Protein AF-A0A8T5K5W1-F1 (afdb_monomer_lite)

Secondary structure (DSSP, 8-state):
-HHHHHHHHHHHHHHHHHHHHHHHHHHHHHHHHHHHHHTS---TT-EEE-SS-EEE--------TTHHHHHHHHHHHH-HHHHHHHHHHHHHHH--EEEEEEEE--TT----HHHHHHHHHHTT--HHHHHHHHHHHHHHHHHHHTTS--SEEEEEEEEE----

Radius of gyration: 23.63 Å; chains: 1; bounding box: 40×62×56 Å

Structure (mmCIF, N/CA/C/O backbone):
data_AF-A0A8T5K5W1-F1
#
_entry.id   AF-A0A8T5K5W1-F1
#
loop_
_atom_site.group_PDB
_atom_site.id
_atom_site.type_symbol
_atom_site.label_atom_id
_atom_site.label_alt_id
_atom_site.label_comp_id
_atom_site.label_asym_id
_atom_site.label_entity_id
_atom_site.label_seq_id
_atom_site.pdbx_PDB_ins_code
_atom_site.Cartn_x
_atom_site.Cartn_y
_atom_site.Cartn_z
_atom_site.occupancy
_atom_site.B_iso_or_equiv
_atom_site.auth_seq_id
_atom_site.auth_comp_id
_atom_site.auth_asym_id
_atom_site.auth_atom_id
_atom_site.pdbx_PDB_model_num
ATOM 1 N N . MET A 1 1 ? -0.769 -18.586 25.986 1.00 55.41 1 MET A N 1
ATOM 2 C CA . MET A 1 1 ? -0.282 -18.929 24.626 1.00 55.41 1 MET A CA 1
ATOM 3 C C . MET A 1 1 ? -1.337 -18.626 23.570 1.00 55.41 1 MET A C 1
ATOM 5 O O . MET A 1 1 ? -1.000 -18.033 22.560 1.00 55.41 1 MET A O 1
ATOM 9 N N . THR A 1 2 ? -2.598 -18.988 23.815 1.00 69.56 2 THR A N 1
ATOM 10 C CA . THR A 1 2 ? -3.744 -18.729 22.928 1.00 69.56 2 THR A CA 1
ATOM 11 C C . THR A 1 2 ? -4.071 -17.242 22.758 1.00 69.56 2 THR A C 1
ATOM 13 O O . THR A 1 2 ? -4.206 -16.799 21.626 1.00 69.56 2 THR A O 1
ATOM 16 N N . GLU A 1 3 ? -4.093 -16.455 23.840 1.00 76.50 3 GLU A N 1
ATOM 17 C CA . GLU A 1 3 ? -4.424 -15.014 23.778 1.00 76.50 3 GLU A CA 1
ATOM 18 C C . GLU A 1 3 ? -3.402 -14.181 22.978 1.00 76.50 3 GLU A C 1
ATOM 20 O O . GLU A 1 3 ? -3.773 -13.305 22.202 1.00 76.50 3 GLU A O 1
ATOM 25 N N . ASP A 1 4 ? -2.105 -14.480 23.112 1.00 87.25 4 ASP A N 1
ATOM 26 C CA . ASP A 1 4 ? -1.044 -13.791 22.358 1.00 87.25 4 ASP A CA 1
ATOM 27 C C . ASP A 1 4 ? -1.091 -14.128 20.857 1.00 87.25 4 ASP A C 1
ATOM 29 O O . ASP A 1 4 ? -0.836 -13.278 20.005 1.00 87.25 4 ASP A O 1
ATOM 33 N N . LEU A 1 5 ? -1.456 -15.370 20.517 1.00 90.12 5 LEU A N 1
ATOM 34 C CA . LEU A 1 5 ? -1.626 -15.790 19.128 1.00 90.12 5 LEU A CA 1
ATOM 35 C C . LEU A 1 5 ? -2.863 -15.142 18.495 1.00 90.12 5 LEU A C 1
ATOM 37 O O . LEU A 1 5 ? -2.781 -14.643 17.375 1.00 90.12 5 LEU A O 1
ATOM 41 N N . GLU A 1 6 ? -3.986 -15.117 19.213 1.00 88.88 6 GLU A N 1
ATOM 42 C CA . GLU A 1 6 ? -5.212 -14.455 18.764 1.00 88.88 6 GLU A CA 1
ATOM 43 C C . GLU A 1 6 ? -4.970 -12.969 18.489 1.00 88.88 6 GLU A C 1
ATOM 45 O O . GLU A 1 6 ? -5.326 -12.476 17.419 1.00 88.88 6 GLU A O 1
ATOM 50 N N . ARG A 1 7 ? -4.260 -12.278 19.388 1.00 90.19 7 ARG A N 1
ATOM 51 C CA . ARG A 1 7 ? -3.876 -10.877 19.191 1.00 90.19 7 ARG A CA 1
ATOM 52 C C . ARG A 1 7 ? -3.061 -10.666 17.913 1.00 90.19 7 ARG A C 1
ATOM 54 O O . ARG A 1 7 ? -3.361 -9.756 17.145 1.00 90.19 7 ARG A O 1
ATOM 61 N N . LYS A 1 8 ? -2.077 -11.526 17.634 1.00 91.75 8 LYS A N 1
ATOM 62 C CA . LYS A 1 8 ? -1.279 -11.450 16.395 1.00 91.75 8 LYS A CA 1
ATOM 63 C C . LYS A 1 8 ? -2.126 -11.682 15.144 1.00 91.75 8 LYS A C 1
ATOM 65 O O . LYS A 1 8 ? -1.928 -11.011 14.135 1.00 91.75 8 LYS A O 1
ATOM 70 N N . ILE A 1 9 ? -3.087 -12.604 15.197 1.00 91.81 9 ILE A N 1
ATOM 71 C CA . ILE A 1 9 ? -4.018 -12.842 14.086 1.00 91.81 9 ILE A CA 1
ATOM 72 C C . ILE A 1 9 ? -4.918 -11.616 13.872 1.00 91.81 9 ILE A C 1
ATOM 74 O O . ILE A 1 9 ? -5.100 -11.187 12.732 1.00 91.81 9 ILE A O 1
ATOM 78 N N . ILE A 1 10 ? -5.426 -11.006 14.947 1.00 92.81 10 ILE A N 1
ATOM 79 C CA . ILE A 1 10 ? -6.199 -9.756 14.888 1.00 92.81 10 ILE A CA 1
ATOM 80 C C . ILE A 1 10 ? -5.374 -8.640 14.238 1.00 92.81 10 ILE A C 1
ATOM 82 O O . ILE A 1 10 ? -5.873 -7.968 13.335 1.00 92.81 10 ILE A O 1
ATOM 86 N N . GLU A 1 11 ? -4.108 -8.483 14.628 1.00 93.75 11 GLU A N 1
ATOM 87 C CA . GLU A 1 11 ? -3.190 -7.502 14.037 1.00 93.75 11 GLU A CA 1
ATOM 88 C C . GLU A 1 11 ? -2.973 -7.748 12.534 1.00 93.75 11 GLU A C 1
ATOM 90 O O . GLU A 1 11 ? -3.012 -6.798 11.746 1.00 93.75 11 GLU A O 1
ATOM 95 N N . ILE A 1 12 ? -2.829 -9.008 12.100 1.00 93.31 12 ILE A N 1
ATOM 96 C CA . ILE A 1 12 ? -2.723 -9.371 10.675 1.00 93.31 12 ILE A CA 1
ATOM 97 C C . ILE A 1 12 ? -4.001 -8.993 9.920 1.00 93.31 12 ILE A C 1
ATOM 99 O O . ILE A 1 12 ? -3.932 -8.346 8.874 1.00 93.31 12 ILE A O 1
ATOM 103 N N . ILE A 1 13 ? -5.176 -9.344 10.450 1.00 91.19 13 ILE A N 1
ATOM 104 C CA . ILE A 1 13 ? -6.454 -9.035 9.796 1.00 91.19 13 ILE A CA 1
ATOM 105 C C . ILE A 1 13 ? -6.681 -7.517 9.738 1.00 91.19 13 ILE A C 1
ATOM 107 O O . ILE A 1 13 ? -7.138 -6.995 8.715 1.00 91.19 13 ILE A O 1
ATOM 111 N N . ALA A 1 14 ? -6.375 -6.792 10.816 1.00 91.56 14 ALA A N 1
ATOM 112 C CA . ALA A 1 14 ? -6.489 -5.339 10.864 1.00 91.56 14 ALA A CA 1
ATOM 113 C C . ALA A 1 14 ? -5.556 -4.682 9.836 1.00 91.56 14 ALA A C 1
ATOM 115 O O . ALA A 1 14 ? -5.994 -3.816 9.074 1.00 91.56 14 ALA A O 1
ATOM 116 N N . THR A 1 15 ? -4.313 -5.163 9.742 1.00 92.69 15 THR A N 1
ATOM 117 C CA . THR A 1 15 ? -3.328 -4.719 8.747 1.00 92.69 15 THR A CA 1
ATOM 118 C C . THR A 1 15 ? -3.810 -4.973 7.319 1.00 92.69 15 THR A C 1
ATOM 120 O O . THR A 1 15 ? -3.821 -4.044 6.515 1.00 92.69 15 THR A O 1
ATOM 123 N N . ASP A 1 16 ? -4.297 -6.176 7.000 1.00 90.44 16 ASP A N 1
ATOM 124 C CA . ASP A 1 16 ? -4.847 -6.511 5.674 1.00 90.44 16 ASP A CA 1
ATOM 125 C C . ASP A 1 16 ? -6.029 -5.600 5.288 1.00 90.44 16 ASP A C 1
ATOM 127 O O . ASP A 1 16 ? -6.151 -5.126 4.153 1.00 90.44 16 ASP A O 1
ATOM 131 N N . ARG A 1 17 ? -6.913 -5.292 6.242 1.00 89.50 17 ARG A N 1
ATOM 132 C CA . ARG A 1 17 ? -8.058 -4.397 6.007 1.00 89.50 17 ARG A CA 1
ATOM 133 C C . ARG A 1 17 ? -7.651 -2.942 5.791 1.00 89.50 17 ARG A C 1
ATOM 135 O O . ARG A 1 17 ? -8.356 -2.249 5.048 1.00 89.50 17 ARG A O 1
ATOM 142 N N . ILE A 1 18 ? -6.560 -2.500 6.415 1.00 91.19 18 ILE A N 1
ATOM 143 C CA . ILE A 1 18 ? -5.970 -1.168 6.234 1.00 91.19 18 ILE A CA 1
ATOM 144 C C . ILE A 1 18 ? -5.192 -1.084 4.913 1.00 91.19 18 ILE A C 1
ATOM 146 O O . ILE A 1 18 ? -5.283 -0.071 4.218 1.00 91.19 18 ILE A O 1
ATOM 150 N N . ASP A 1 19 ? -4.477 -2.140 4.522 1.00 90.56 19 ASP A N 1
ATOM 151 C CA . ASP A 1 19 ? -3.670 -2.149 3.299 1.00 90.56 19 ASP A CA 1
ATOM 152 C C . ASP A 1 19 ? -4.532 -2.022 2.037 1.00 90.56 19 ASP A C 1
ATOM 154 O O . ASP A 1 19 ? -4.218 -1.243 1.140 1.00 90.56 19 ASP A O 1
ATOM 158 N N . LYS A 1 20 ? -5.680 -2.704 1.965 1.00 87.62 20 LYS A N 1
ATOM 159 C CA 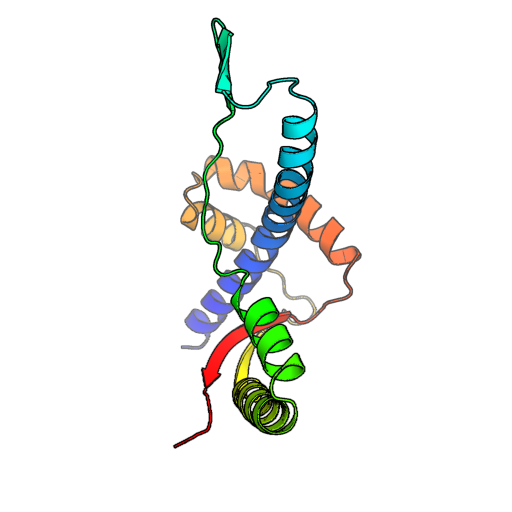. LYS A 1 20 ? -6.559 -2.685 0.776 1.00 87.62 20 LYS A CA 1
ATOM 160 C C . LYS A 1 20 ? -6.872 -1.293 0.219 1.00 87.62 20 LYS A C 1
ATOM 162 O O . LYS A 1 20 ? -6.663 -1.085 -0.985 1.00 87.62 20 LYS A O 1
ATOM 167 N N . PRO A 1 21 ? -7.413 -0.339 1.005 1.00 88.19 21 PRO A N 1
ATOM 168 C CA . PRO A 1 21 ? -7.670 1.003 0.496 1.00 88.19 21 PRO A CA 1
ATOM 169 C C . PRO A 1 21 ? -6.378 1.700 0.052 1.00 88.19 21 PRO A C 1
ATOM 171 O O . PRO A 1 21 ? -6.361 2.300 -1.027 1.00 88.19 21 PRO A O 1
ATOM 174 N N . ILE A 1 22 ? -5.287 1.554 0.810 1.00 89.88 22 ILE A N 1
ATOM 175 C CA . ILE A 1 22 ? -3.987 2.177 0.522 1.00 89.88 22 ILE A CA 1
ATOM 176 C C . ILE A 1 22 ? -3.395 1.633 -0.783 1.00 89.88 22 ILE A C 1
ATOM 178 O O . ILE A 1 22 ? -3.062 2.402 -1.687 1.00 89.88 22 ILE A O 1
ATOM 182 N N . SER A 1 23 ? -3.323 0.314 -0.930 1.00 88.38 23 SER A N 1
ATOM 183 C CA . SER A 1 23 ? -2.838 -0.386 -2.118 1.00 88.38 23 SER A CA 1
ATOM 184 C C . SER A 1 23 ? -3.677 -0.046 -3.356 1.00 88.38 23 SER A C 1
ATOM 186 O O . SER A 1 23 ? -3.141 0.278 -4.423 1.00 88.38 23 SER A O 1
ATOM 188 N N . SER A 1 24 ? -5.005 0.019 -3.212 1.00 87.38 24 SER A N 1
ATOM 189 C CA . SER A 1 24 ? -5.915 0.457 -4.278 1.00 87.38 24 SER A CA 1
ATOM 190 C C . SER A 1 24 ? -5.635 1.899 -4.727 1.00 87.38 24 SER A C 1
ATOM 192 O O . SER A 1 24 ? -5.528 2.171 -5.932 1.00 87.38 24 SER A O 1
ATOM 194 N N . MET A 1 25 ? -5.462 2.827 -3.779 1.00 89.12 25 MET A N 1
ATOM 195 C CA . MET A 1 25 ? -5.105 4.223 -4.058 1.00 89.12 25 MET A CA 1
ATOM 196 C C . MET A 1 25 ? -3.725 4.339 -4.706 1.00 89.12 25 MET A C 1
ATOM 198 O O . MET A 1 25 ? -3.588 4.989 -5.745 1.00 89.12 25 MET A O 1
ATOM 202 N N . SER A 1 26 ? -2.724 3.654 -4.156 1.00 91.38 26 SER A N 1
ATOM 203 C CA . SER A 1 26 ? -1.364 3.586 -4.695 1.00 91.38 26 SER A CA 1
ATOM 204 C C . SER A 1 26 ? -1.371 3.094 -6.143 1.00 91.38 26 SER A C 1
ATOM 206 O O . SER A 1 26 ? -0.785 3.725 -7.027 1.00 91.38 26 SER A O 1
ATOM 208 N N . GLY A 1 27 ? -2.139 2.041 -6.437 1.00 90.94 27 GLY A N 1
ATOM 209 C CA . GLY A 1 27 ? -2.325 1.530 -7.791 1.00 90.94 27 GLY A CA 1
ATOM 210 C C . GLY A 1 27 ? -2.944 2.556 -8.746 1.00 90.94 27 GLY A C 1
ATOM 211 O O . GLY A 1 27 ? -2.484 2.695 -9.882 1.00 90.94 27 GLY A O 1
ATOM 212 N N . LYS A 1 28 ? -3.962 3.311 -8.305 1.00 90.56 28 LYS A N 1
ATOM 213 C CA . LYS A 1 28 ? -4.560 4.395 -9.106 1.00 90.56 28 LYS A CA 1
ATOM 214 C C . LYS A 1 28 ? -3.548 5.508 -9.386 1.00 90.56 28 LYS A C 1
ATOM 216 O O . LYS A 1 28 ? -3.401 5.895 -10.544 1.00 90.56 28 LYS A O 1
ATOM 221 N N . LEU A 1 29 ? -2.807 5.954 -8.371 1.00 92.50 29 LEU A N 1
ATOM 222 C CA . LEU A 1 29 ? -1.773 6.985 -8.506 1.00 92.50 29 LEU A CA 1
ATOM 223 C C . LEU A 1 29 ? -0.633 6.536 -9.429 1.00 92.50 29 LEU A C 1
ATOM 225 O O . LEU A 1 29 ? -0.181 7.291 -10.287 1.00 92.50 29 LEU A O 1
ATOM 229 N N . LYS A 1 30 ? -0.194 5.280 -9.318 1.00 92.69 30 LYS A N 1
ATOM 230 C CA . LYS A 1 30 ? 0.839 4.703 -10.191 1.00 92.69 30 LYS A CA 1
ATOM 231 C C . LYS A 1 30 ? 0.406 4.673 -11.659 1.00 92.69 30 LYS A C 1
ATOM 233 O O . LYS A 1 30 ? 1.249 4.819 -12.539 1.00 92.69 30 LYS A O 1
ATOM 238 N N . ARG A 1 31 ? -0.894 4.513 -11.935 1.00 91.88 31 ARG A N 1
ATOM 239 C CA . ARG A 1 31 ? -1.459 4.581 -13.294 1.00 91.88 31 ARG A CA 1
ATOM 240 C C . ARG A 1 31 ? -1.694 6.012 -13.781 1.00 91.88 31 ARG A C 1
ATOM 242 O O . ARG A 1 31 ? -1.602 6.241 -14.984 1.00 91.88 31 ARG A O 1
ATOM 249 N N . SER A 1 32 ? -2.010 6.957 -12.894 1.00 93.19 32 SER A N 1
ATOM 250 C CA . SER A 1 32 ? -2.265 8.352 -13.275 1.00 93.19 32 SER A CA 1
ATOM 251 C C . SER A 1 32 ? -0.980 9.145 -13.506 1.00 93.19 32 SER A C 1
ATOM 253 O O . SER A 1 32 ? -0.915 9.888 -14.481 1.00 93.19 32 SER A O 1
ATOM 255 N N . LYS A 1 33 ? 0.064 8.944 -12.689 1.00 91.06 33 LYS A N 1
ATOM 256 C CA . LYS A 1 33 ? 1.338 9.679 -12.793 1.00 91.06 33 LYS A CA 1
ATOM 257 C C . LYS A 1 33 ? 1.934 9.669 -14.210 1.00 91.06 33 LYS A C 1
ATOM 259 O O . LYS A 1 33 ? 2.226 10.748 -14.709 1.00 91.06 33 LYS A O 1
ATOM 264 N N . PRO A 1 34 ? 2.056 8.526 -14.919 1.00 91.19 34 PRO A N 1
ATOM 265 C CA . PRO A 1 34 ? 2.569 8.528 -16.288 1.00 91.19 34 PRO A CA 1
ATOM 266 C C . PRO A 1 34 ? 1.657 9.247 -17.283 1.00 91.19 34 PRO A C 1
ATOM 268 O O . PRO A 1 34 ? 2.153 9.797 -18.256 1.00 91.19 34 PRO A O 1
ATOM 271 N N . LYS A 1 35 ? 0.333 9.239 -17.069 1.00 92.75 35 LYS A N 1
ATOM 272 C CA . LYS A 1 35 ? -0.606 9.971 -17.933 1.00 92.75 35 LYS A CA 1
ATOM 273 C C . LYS A 1 35 ? -0.406 11.476 -17.785 1.00 92.75 35 LYS A C 1
ATOM 275 O O . LYS A 1 35 ? -0.296 12.153 -18.792 1.00 92.75 35 LYS A O 1
ATOM 280 N N . LEU A 1 36 ? -0.281 11.952 -16.546 1.00 93.00 36 LEU A N 1
ATOM 281 C CA . LEU A 1 36 ? 0.020 13.353 -16.242 1.00 93.00 36 LEU A CA 1
ATOM 282 C C . LEU A 1 36 ? 1.417 13.756 -16.729 1.00 93.00 36 LEU A C 1
ATOM 284 O O . LEU A 1 36 ? 1.596 14.837 -17.265 1.00 93.00 36 LEU A O 1
ATOM 288 N N . ALA A 1 37 ? 2.414 12.881 -16.594 1.00 90.81 37 ALA A N 1
ATOM 289 C CA . ALA A 1 37 ? 3.755 13.163 -17.099 1.00 90.81 37 ALA A CA 1
ATOM 290 C C . ALA A 1 37 ? 3.774 13.302 -18.631 1.00 90.81 37 ALA A C 1
ATOM 292 O O . ALA A 1 37 ? 4.471 14.158 -19.156 1.00 90.81 37 ALA A O 1
ATOM 293 N N . LYS A 1 38 ? 2.981 12.495 -19.349 1.00 87.94 38 LYS A N 1
ATOM 294 C CA . LYS A 1 38 ? 2.876 12.552 -20.817 1.00 87.94 38 LYS A CA 1
ATOM 295 C C . LYS A 1 38 ? 2.214 13.824 -21.348 1.00 87.94 38 LYS A C 1
ATOM 297 O O . LYS A 1 38 ? 2.400 14.119 -22.519 1.00 87.94 38 LYS A O 1
ATOM 302 N N . THR A 1 39 ? 1.433 14.538 -20.536 1.00 91.06 39 THR A N 1
ATOM 303 C CA . THR A 1 39 ? 0.839 15.824 -20.939 1.00 91.06 39 THR A CA 1
ATOM 304 C C . THR A 1 39 ? 1.799 16.998 -20.754 1.00 91.06 39 THR A C 1
ATOM 306 O O . THR A 1 39 ? 1.457 18.112 -21.124 1.00 91.06 39 THR A O 1
ATOM 309 N N . ILE A 1 40 ? 2.973 16.782 -20.152 1.00 91.50 40 ILE A N 1
ATOM 310 C CA . ILE A 1 40 ? 4.003 17.813 -20.029 1.00 91.50 40 ILE A CA 1
ATOM 311 C C . ILE A 1 40 ? 4.800 17.828 -21.336 1.00 91.50 40 ILE A C 1
ATOM 313 O O . ILE A 1 40 ? 5.536 16.888 -21.633 1.00 91.50 40 ILE A O 1
ATOM 317 N N . GLU A 1 41 ? 4.648 18.895 -22.115 1.00 86.62 41 GLU A N 1
ATOM 318 C CA . GLU A 1 41 ? 5.314 19.084 -23.408 1.00 86.62 41 GLU A CA 1
ATOM 319 C C . GLU A 1 41 ? 6.778 19.528 -23.227 1.00 86.62 41 GLU A C 1
ATOM 321 O O . GLU A 1 41 ? 7.153 20.661 -23.514 1.00 86.62 41 GLU A O 1
ATOM 326 N N . LEU A 1 42 ? 7.627 18.632 -22.716 1.00 88.38 42 LEU A N 1
ATOM 327 C CA . LEU A 1 42 ? 9.077 18.835 -22.642 1.00 88.38 42 LEU A CA 1
ATOM 328 C C . LEU A 1 42 ? 9.801 17.809 -23.517 1.00 88.38 42 LEU A C 1
ATOM 330 O O . LEU A 1 42 ? 9.629 16.600 -23.357 1.00 88.38 42 LEU A O 1
ATOM 334 N N . ALA A 1 43 ? 10.632 18.294 -24.440 1.00 86.06 43 ALA A N 1
ATOM 335 C CA . ALA A 1 43 ? 11.484 17.443 -25.266 1.00 86.06 43 ALA A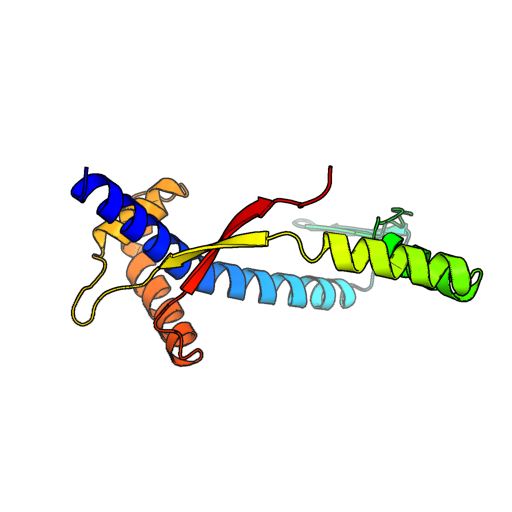 CA 1
ATOM 336 C C . ALA A 1 43 ? 12.679 16.889 -24.458 1.00 86.06 43 ALA A C 1
ATOM 338 O O . ALA A 1 43 ? 13.111 17.526 -23.493 1.00 86.06 43 ALA A O 1
ATOM 339 N N . PRO A 1 44 ? 13.252 15.731 -24.841 1.00 85.56 44 PRO A N 1
ATOM 340 C CA . PRO A 1 44 ? 14.488 15.230 -24.244 1.00 85.56 44 PRO A CA 1
ATOM 341 C C . PRO A 1 44 ? 15.610 16.272 -24.299 1.00 85.56 44 PRO A C 1
ATOM 343 O O . PRO A 1 44 ? 15.882 16.829 -25.358 1.00 85.56 44 PRO A O 1
ATOM 346 N N . GLY A 1 45 ? 16.260 16.522 -23.161 1.00 82.81 45 GLY A N 1
ATOM 347 C CA . GLY A 1 45 ? 17.296 17.549 -23.023 1.00 82.81 45 GLY A CA 1
ATOM 348 C C . GLY A 1 45 ? 16.779 18.934 -22.623 1.00 82.81 45 GLY A C 1
ATOM 349 O O . GLY A 1 45 ? 17.586 19.767 -22.222 1.00 82.81 45 GLY A O 1
ATOM 350 N N . ASN A 1 46 ? 15.462 19.172 -22.647 1.00 89.25 46 ASN A N 1
ATOM 351 C CA . ASN A 1 46 ? 14.882 20.432 -22.186 1.00 89.25 46 ASN A CA 1
ATOM 352 C C . ASN A 1 46 ? 14.549 20.393 -20.689 1.00 89.25 46 ASN A C 1
ATOM 354 O O . ASN A 1 46 ? 14.249 19.340 -20.108 1.00 89.25 46 ASN A O 1
ATOM 358 N N . SER A 1 47 ? 14.540 21.581 -20.086 1.00 91.75 47 SER A N 1
ATOM 359 C CA . SER A 1 47 ? 14.065 21.824 -18.730 1.00 91.75 47 SER A CA 1
ATOM 360 C C . SER A 1 47 ? 13.051 22.968 -18.682 1.00 91.75 47 SER A C 1
ATOM 362 O O . SER A 1 47 ? 12.981 23.818 -19.567 1.00 91.75 47 SER A O 1
ATOM 364 N N . PHE A 1 48 ? 12.248 22.954 -17.628 1.00 93.94 48 PHE A N 1
ATOM 365 C CA . PHE A 1 48 ? 11.365 24.016 -17.189 1.00 93.94 48 PHE A CA 1
ATOM 366 C C . PHE A 1 48 ? 11.794 24.420 -15.779 1.00 93.94 48 PHE A C 1
ATOM 368 O O . PHE A 1 48 ? 11.951 23.555 -14.917 1.00 93.94 48 PHE A O 1
ATOM 375 N N . GLU A 1 49 ? 11.933 25.719 -15.549 1.00 96.31 49 GLU A N 1
ATOM 376 C CA . GLU A 1 49 ? 12.195 26.315 -14.240 1.00 96.31 49 GLU A CA 1
ATOM 377 C C . GLU A 1 49 ? 11.114 27.362 -13.973 1.00 96.31 49 GLU A C 1
ATOM 379 O O . GLU A 1 49 ? 10.898 28.269 -14.778 1.00 96.31 49 GLU A O 1
ATOM 384 N N . GLY A 1 50 ? 10.415 27.220 -12.854 1.00 94.19 50 GLY A N 1
ATOM 385 C CA . GLY A 1 50 ? 9.418 28.170 -12.383 1.00 94.19 50 GLY A CA 1
ATOM 386 C C . GLY A 1 50 ? 9.638 28.493 -10.911 1.00 94.19 50 GLY A C 1
ATOM 387 O O . GLY A 1 50 ? 10.459 27.883 -10.237 1.00 94.19 50 GLY A O 1
ATOM 388 N N . GLU A 1 51 ? 8.854 29.423 -10.377 1.00 95.06 51 GLU A N 1
ATOM 389 C CA . GLU A 1 51 ? 9.020 29.912 -9.000 1.00 95.06 51 GLU A CA 1
ATOM 390 C C . GLU A 1 51 ? 8.843 28.817 -7.928 1.00 95.06 51 GLU A C 1
ATOM 392 O O . GLU A 1 51 ? 9.490 28.841 -6.885 1.00 95.06 51 GLU A O 1
ATOM 397 N N . ARG A 1 52 ? 7.963 27.838 -8.179 1.00 94.69 52 ARG A N 1
ATOM 398 C CA . ARG A 1 52 ? 7.604 26.783 -7.209 1.00 94.69 52 ARG A CA 1
ATOM 399 C C . ARG A 1 52 ? 7.980 25.371 -7.649 1.00 94.69 52 ARG A C 1
ATOM 401 O O . ARG A 1 52 ? 7.893 24.444 -6.846 1.00 94.69 52 ARG A O 1
ATOM 408 N N . THR A 1 53 ? 8.300 25.180 -8.925 1.00 94.50 53 THR A N 1
ATOM 409 C CA . THR A 1 53 ? 8.424 23.855 -9.543 1.00 94.50 53 THR A CA 1
ATOM 410 C C . THR A 1 53 ? 9.415 23.889 -10.686 1.00 94.50 53 THR A C 1
ATOM 412 O O . THR A 1 53 ? 9.450 24.861 -11.435 1.00 94.50 53 THR A O 1
ATOM 415 N N . TYR A 1 54 ? 10.104 22.776 -10.888 1.00 93.69 54 TYR A N 1
ATOM 416 C CA . TYR A 1 54 ? 10.998 22.560 -12.013 1.00 93.69 54 TYR A CA 1
ATOM 417 C C . TYR A 1 54 ? 10.753 21.174 -12.613 1.00 93.69 54 TYR A C 1
ATOM 419 O O . TYR A 1 54 ? 10.229 20.272 -11.949 1.00 93.69 54 TYR A O 1
ATOM 427 N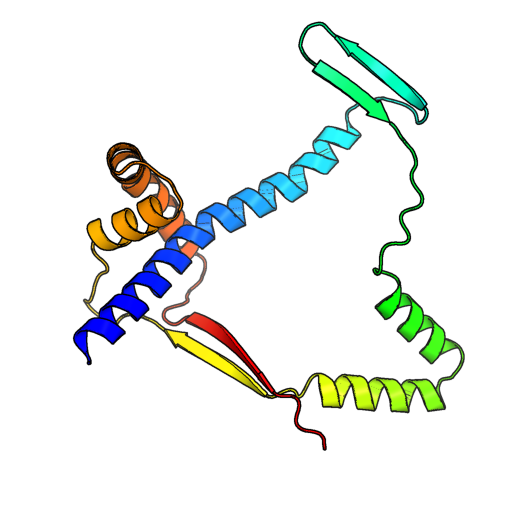 N . ALA A 1 55 ? 11.116 20.997 -13.878 1.00 93.25 55 ALA A N 1
ATOM 428 C CA . ALA A 1 55 ? 11.045 19.715 -14.566 1.00 93.25 55 ALA A CA 1
ATOM 429 C C . ALA A 1 55 ? 12.152 19.623 -15.616 1.00 93.25 55 ALA A C 1
ATOM 431 O O . ALA A 1 55 ? 12.513 20.617 -16.229 1.00 93.25 55 ALA A O 1
ATOM 432 N N . ARG A 1 56 ? 12.686 18.428 -15.858 1.00 92.12 56 ARG A N 1
ATOM 433 C CA . ARG A 1 56 ? 13.639 18.185 -16.948 1.00 92.12 56 ARG A CA 1
ATOM 434 C C . ARG A 1 56 ? 13.479 16.777 -17.490 1.00 92.12 56 ARG A C 1
ATOM 436 O O . ARG A 1 56 ? 13.115 15.871 -16.736 1.00 92.12 56 ARG A O 1
ATOM 443 N N . VAL A 1 57 ? 13.744 16.592 -18.779 1.00 90.06 57 VAL A N 1
ATOM 444 C CA . VAL A 1 57 ? 13.662 15.276 -19.426 1.00 90.06 57 VAL A CA 1
ATOM 445 C C . VAL A 1 57 ? 15.064 14.761 -19.708 1.00 90.06 57 VAL A C 1
ATOM 447 O O . VAL A 1 57 ? 15.766 15.263 -20.582 1.00 90.06 57 VAL A O 1
ATOM 450 N N . GLU A 1 58 ? 15.453 13.716 -18.983 1.00 86.81 58 GLU A N 1
ATOM 451 C CA . GLU A 1 58 ? 16.711 13.002 -19.183 1.00 86.81 58 GLU A CA 1
ATOM 452 C C . GLU A 1 58 ? 16.461 11.638 -19.826 1.00 86.81 58 GLU A C 1
ATOM 454 O O . GLU A 1 58 ? 15.541 10.907 -19.447 1.00 86.81 58 GLU A O 1
ATOM 459 N N . THR A 1 59 ? 17.328 11.261 -20.762 1.00 82.06 59 THR A N 1
ATOM 460 C CA . THR A 1 59 ? 17.352 9.901 -21.305 1.00 82.06 59 THR A CA 1
ATOM 461 C C . THR A 1 59 ? 18.377 9.093 -20.521 1.00 82.06 59 THR A C 1
ATOM 463 O O . THR A 1 59 ? 19.539 9.476 -20.449 1.00 82.06 59 THR A O 1
ATOM 466 N N . SER A 1 60 ? 17.964 7.970 -19.932 1.00 78.88 60 SER A N 1
ATOM 467 C CA . SER A 1 60 ? 18.894 7.019 -19.318 1.00 78.88 60 SER A CA 1
ATOM 468 C C . SER A 1 60 ? 18.663 5.621 -19.872 1.00 78.88 60 SER A C 1
ATOM 470 O O . SER A 1 60 ? 17.539 5.111 -19.861 1.00 78.88 60 SER A O 1
ATOM 472 N N . ASN A 1 61 ? 19.744 4.981 -20.317 1.00 62.91 61 ASN A N 1
ATOM 473 C CA . ASN A 1 61 ? 19.759 3.547 -20.573 1.00 62.91 61 ASN A CA 1
ATOM 474 C C . ASN A 1 61 ? 19.881 2.833 -19.232 1.00 62.91 61 ASN A C 1
ATOM 476 O O . ASN A 1 61 ? 20.968 2.540 -18.745 1.00 62.91 61 ASN A O 1
ATOM 480 N N . ARG A 1 62 ? 18.737 2.591 -18.593 1.00 60.00 62 ARG A N 1
ATOM 481 C CA . ARG A 1 62 ? 18.664 1.591 -17.532 1.00 60.00 62 ARG A CA 1
ATOM 482 C C . ARG A 1 62 ? 18.390 0.258 -18.202 1.00 60.00 62 ARG A C 1
ATOM 484 O O . ARG A 1 62 ? 17.252 0.033 -18.623 1.00 60.00 62 ARG A O 1
ATOM 491 N N . ASP A 1 63 ? 19.394 -0.613 -18.247 1.00 53.00 63 ASP A N 1
ATOM 492 C CA . ASP A 1 63 ? 19.199 -2.042 -18.489 1.00 53.00 63 ASP A CA 1
ATOM 493 C C . ASP A 1 63 ? 18.297 -2.582 -17.381 1.00 53.00 63 ASP A C 1
ATOM 495 O O . ASP A 1 63 ? 18.712 -2.994 -16.299 1.00 53.00 63 ASP A O 1
ATOM 499 N N . LYS A 1 64 ? 16.988 -2.478 -17.599 1.00 52.16 64 LYS A N 1
ATOM 500 C CA . LYS A 1 64 ? 16.015 -3.060 -16.695 1.00 52.16 64 LYS A CA 1
ATOM 501 C C . LYS A 1 64 ? 16.120 -4.563 -16.882 1.00 52.16 64 LYS A C 1
ATOM 503 O O . LYS A 1 64 ? 15.867 -5.064 -17.976 1.00 52.16 64 LYS A O 1
ATOM 508 N N . ALA A 1 65 ? 16.304 -5.277 -15.776 1.00 47.16 65 ALA A N 1
ATOM 509 C CA . ALA A 1 65 ? 16.094 -6.718 -15.614 1.00 47.16 65 ALA A CA 1
ATOM 510 C C . ALA A 1 65 ? 14.666 -7.212 -15.992 1.00 47.16 65 ALA A C 1
ATOM 512 O O . ALA A 1 65 ? 14.224 -8.274 -15.576 1.00 47.16 65 ALA A O 1
ATOM 513 N N . ARG A 1 66 ? 13.921 -6.468 -16.822 1.00 50.81 66 ARG A N 1
ATOM 514 C CA . ARG A 1 66 ? 12.799 -6.961 -17.632 1.00 50.81 66 ARG A CA 1
ATOM 515 C C . ARG A 1 66 ? 13.250 -7.928 -18.733 1.00 50.81 66 ARG A C 1
ATOM 517 O O . ARG A 1 66 ? 12.404 -8.567 -19.350 1.00 50.81 66 ARG A O 1
ATOM 524 N N . GLY A 1 67 ? 14.557 -8.042 -18.963 1.00 56.19 67 GLY A N 1
ATOM 525 C CA . GLY A 1 67 ? 15.147 -8.892 -19.990 1.00 56.19 67 GLY A CA 1
ATOM 526 C C . GLY A 1 67 ? 15.166 -10.384 -19.678 1.00 56.19 67 GLY A C 1
ATOM 527 O O . GLY A 1 67 ? 15.453 -11.142 -20.587 1.00 56.19 67 GLY A O 1
ATOM 528 N N . MET A 1 68 ? 14.845 -10.846 -18.462 1.00 67.06 68 MET A N 1
ATOM 529 C CA . MET A 1 68 ? 14.975 -12.280 -18.168 1.00 67.06 68 MET A CA 1
ATOM 530 C C . MET A 1 68 ? 13.931 -13.110 -18.921 1.00 67.06 68 MET A C 1
ATOM 532 O O . MET A 1 68 ? 14.288 -14.036 -19.630 1.00 67.06 68 MET A O 1
ATOM 536 N N . ARG A 1 69 ? 12.647 -12.728 -18.872 1.00 71.75 69 ARG A N 1
ATOM 537 C CA . ARG A 1 69 ? 11.591 -13.438 -19.617 1.00 71.75 69 ARG A CA 1
ATOM 538 C C . ARG A 1 69 ? 11.738 -13.269 -21.130 1.00 71.75 69 ARG A C 1
ATOM 540 O O . ARG A 1 69 ? 11.550 -14.220 -21.870 1.00 71.75 69 ARG A O 1
ATOM 547 N N . GLY A 1 70 ? 12.125 -12.075 -21.582 1.00 76.94 70 GLY A N 1
ATOM 548 C CA . GLY A 1 70 ? 12.430 -11.836 -22.996 1.00 76.94 70 GLY A CA 1
ATOM 549 C C . GLY A 1 70 ? 13.663 -12.608 -23.476 1.00 76.94 70 GLY A C 1
ATOM 550 O O . GLY A 1 70 ? 13.676 -13.098 -24.596 1.00 76.94 70 GLY A O 1
ATOM 551 N N . GLY A 1 71 ? 14.676 -12.749 -22.623 1.00 79.25 71 GLY A N 1
ATOM 552 C CA . GLY A 1 71 ? 15.886 -13.524 -22.870 1.00 79.25 71 GLY A CA 1
ATOM 553 C C . GLY A 1 71 ? 15.616 -15.023 -22.877 1.00 79.25 71 GLY A C 1
ATOM 554 O O . GLY A 1 71 ? 16.093 -15.697 -23.776 1.00 79.25 71 GLY A O 1
ATOM 555 N N . ILE A 1 72 ? 14.786 -15.522 -21.955 1.00 79.00 72 ILE A N 1
ATOM 556 C CA . ILE A 1 72 ? 14.308 -16.912 -21.941 1.00 79.00 72 ILE A CA 1
ATOM 557 C C . ILE A 1 72 ? 13.520 -17.207 -23.218 1.00 79.00 72 ILE A C 1
ATOM 559 O O . ILE A 1 72 ? 13.819 -18.183 -23.890 1.00 79.00 72 ILE A O 1
ATOM 563 N N . ASN A 1 73 ? 12.585 -16.338 -23.612 1.00 84.38 73 ASN A N 1
ATOM 564 C CA . ASN A 1 73 ? 11.820 -16.533 -24.846 1.00 84.38 73 ASN A CA 1
ATOM 565 C C . ASN A 1 73 ? 12.733 -16.555 -26.078 1.00 84.38 73 ASN A C 1
ATOM 567 O O . ASN A 1 73 ? 12.645 -17.471 -26.885 1.00 84.38 73 ASN A O 1
ATOM 571 N N . LYS A 1 74 ? 13.670 -15.603 -26.182 1.00 85.69 74 LYS A N 1
ATOM 572 C CA . LYS A 1 74 ? 14.671 -15.599 -27.258 1.00 85.69 74 LYS A CA 1
ATOM 573 C C . LYS A 1 74 ? 15.578 -16.828 -27.214 1.00 85.69 74 LYS A C 1
ATOM 575 O O . LYS A 1 74 ? 16.001 -17.306 -28.258 1.00 85.69 74 LYS A O 1
ATOM 580 N N . PHE A 1 75 ? 15.915 -17.329 -26.031 1.00 88.88 75 PHE A N 1
ATOM 581 C CA . PHE A 1 75 ? 16.713 -18.541 -25.884 1.00 88.88 75 PHE A CA 1
ATOM 582 C C . PHE A 1 75 ? 15.935 -19.767 -26.375 1.00 88.88 75 PHE A C 1
ATOM 584 O O . PHE A 1 75 ? 16.477 -20.531 -27.160 1.00 88.88 75 PHE A O 1
ATOM 591 N N . ILE A 1 76 ? 14.659 -19.904 -26.003 1.00 88.62 76 ILE A N 1
ATOM 592 C CA . ILE A 1 76 ? 13.773 -20.982 -26.471 1.00 88.62 76 ILE A CA 1
ATOM 593 C C . ILE A 1 76 ? 13.587 -20.920 -27.994 1.00 88.62 76 ILE A C 1
ATOM 595 O O . ILE A 1 76 ? 13.651 -21.951 -28.656 1.00 88.62 76 ILE A O 1
ATOM 599 N N . GLU A 1 77 ? 13.411 -19.723 -28.563 1.00 90.75 77 GLU A N 1
ATOM 600 C CA . GLU A 1 77 ? 13.302 -19.527 -30.017 1.00 90.75 77 GLU A CA 1
ATOM 601 C C . GLU A 1 77 ? 14.562 -19.992 -30.765 1.00 90.75 77 GLU A C 1
ATOM 603 O O . GLU A 1 77 ? 14.455 -20.605 -31.825 1.00 90.75 77 GLU A O 1
ATOM 608 N N . ASN A 1 78 ? 15.750 -19.719 -30.216 1.00 92.06 78 ASN A N 1
ATOM 609 C CA . ASN A 1 78 ? 17.023 -20.070 -30.852 1.00 92.06 78 ASN A CA 1
ATOM 610 C C . ASN A 1 78 ? 17.493 -21.503 -30.539 1.00 92.06 78 ASN A C 1
ATOM 612 O O . ASN A 1 78 ? 18.247 -22.074 -31.324 1.00 92.06 78 ASN A O 1
ATOM 616 N N . TYR A 1 79 ? 17.048 -22.087 -29.422 1.00 93.69 79 TYR A N 1
ATOM 617 C CA . TYR A 1 79 ? 17.442 -23.415 -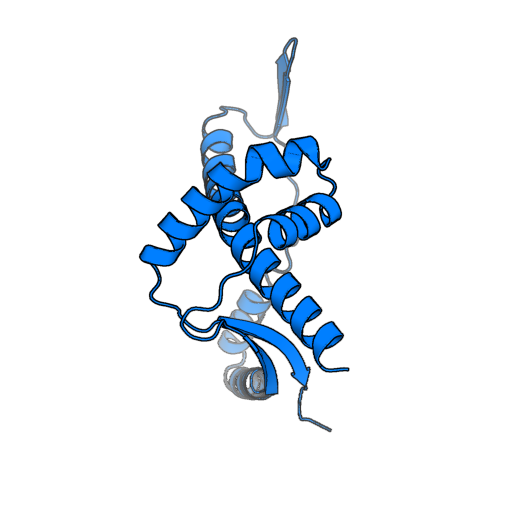28.939 1.00 93.69 79 TYR A CA 1
ATOM 618 C C . TYR A 1 79 ? 16.214 -24.187 -28.421 1.00 93.69 79 TYR A C 1
ATOM 620 O O . TYR A 1 79 ? 16.021 -24.300 -27.210 1.00 93.69 79 TYR A O 1
ATOM 628 N N . PRO A 1 80 ? 15.346 -24.723 -29.301 1.00 89.75 80 PRO A N 1
ATOM 629 C CA . PRO A 1 80 ? 14.053 -25.276 -28.884 1.00 89.75 80 PRO A CA 1
ATOM 630 C C . PRO A 1 80 ? 14.153 -26.490 -27.950 1.00 89.75 80 PRO A C 1
ATOM 632 O O . PRO A 1 80 ? 13.334 -26.648 -27.045 1.00 89.75 80 PRO A O 1
ATOM 635 N N . ARG A 1 81 ? 15.161 -27.351 -28.145 1.00 92.50 81 ARG A N 1
ATOM 636 C CA . ARG A 1 81 ? 15.341 -28.573 -27.347 1.00 92.50 81 ARG A CA 1
ATOM 637 C C . ARG A 1 81 ? 15.829 -28.249 -25.934 1.00 92.50 81 ARG A C 1
ATOM 639 O O . ARG A 1 81 ? 15.270 -28.743 -24.962 1.00 92.50 81 ARG A O 1
ATOM 646 N N . GLU A 1 82 ? 16.846 -27.405 -25.820 1.00 93.00 82 GLU A N 1
ATOM 647 C CA . GLU A 1 82 ? 17.411 -26.924 -24.557 1.00 93.00 82 GLU A CA 1
ATOM 648 C C . GLU A 1 82 ? 16.439 -25.978 -23.842 1.00 93.00 82 GLU A C 1
ATOM 650 O O . GLU A 1 82 ? 16.327 -25.999 -22.617 1.00 93.00 82 GLU A O 1
ATOM 655 N N . GLY A 1 83 ? 15.691 -25.188 -24.610 1.00 89.75 83 GLY A N 1
ATOM 656 C CA . GLY A 1 83 ? 14.621 -24.324 -24.133 1.00 89.75 83 GLY A CA 1
ATOM 657 C C . GLY A 1 83 ? 13.507 -25.100 -23.437 1.00 89.75 83 GLY A C 1
ATOM 658 O O . GLY A 1 83 ? 13.087 -24.695 -22.358 1.00 89.75 83 GLY A O 1
ATOM 659 N N . ALA A 1 84 ? 13.089 -26.244 -23.987 1.00 87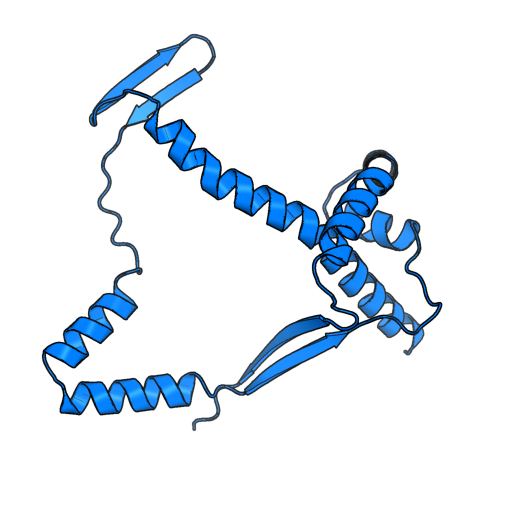.38 84 ALA A N 1
ATOM 660 C CA . ALA A 1 84 ? 12.103 -27.119 -23.349 1.00 87.38 84 ALA A CA 1
ATOM 661 C C . ALA A 1 84 ? 12.602 -27.698 -22.010 1.00 87.38 84 ALA A C 1
ATOM 663 O O . ALA A 1 84 ? 11.836 -27.793 -21.053 1.00 87.38 84 ALA A O 1
ATOM 664 N N . ILE A 1 85 ? 13.894 -28.036 -21.911 1.00 89.69 85 ILE A N 1
ATOM 665 C CA . ILE A 1 85 ? 14.516 -28.505 -20.660 1.00 89.69 85 ILE A CA 1
ATOM 666 C C . ILE A 1 85 ? 14.548 -27.374 -19.624 1.00 89.69 85 ILE A C 1
ATOM 668 O O . ILE A 1 85 ? 14.160 -27.571 -18.474 1.00 89.69 85 ILE A O 1
ATOM 672 N N . LEU A 1 86 ? 14.965 -26.172 -20.035 1.00 85.75 86 LEU A N 1
ATOM 673 C CA . LEU A 1 86 ? 14.968 -24.985 -19.180 1.00 85.75 86 LEU A CA 1
ATOM 674 C C . LEU A 1 86 ? 13.556 -24.641 -18.689 1.00 85.75 86 LEU A C 1
ATOM 676 O O . LEU A 1 86 ? 13.380 -24.294 -17.524 1.00 85.75 86 LEU A O 1
ATOM 680 N N . GLU A 1 87 ? 12.553 -24.734 -19.559 1.00 82.75 87 GLU A N 1
ATOM 681 C CA . GLU A 1 87 ? 11.157 -24.512 -19.193 1.00 82.75 87 GLU A CA 1
ATOM 682 C C . GLU A 1 87 ? 10.657 -25.573 -18.205 1.00 82.75 87 GLU A C 1
ATOM 684 O O . GLU A 1 87 ? 9.975 -25.213 -17.248 1.00 82.75 87 GLU A O 1
ATOM 689 N N . GLY A 1 88 ? 11.080 -26.833 -18.363 1.00 83.69 88 GLY A N 1
ATOM 690 C CA . GLY A 1 88 ? 10.881 -27.903 -17.383 1.00 83.69 88 GLY A CA 1
ATOM 691 C C . GLY A 1 88 ? 11.465 -27.557 -16.011 1.00 83.69 88 GLY A C 1
ATOM 692 O O . GLY A 1 88 ? 10.730 -27.551 -15.028 1.00 83.69 88 GLY A O 1
ATOM 693 N N . TYR A 1 89 ? 12.733 -27.141 -15.943 1.00 81.25 89 TYR A N 1
ATOM 694 C CA . TYR A 1 89 ? 13.352 -26.716 -14.680 1.00 81.25 89 TYR A CA 1
ATOM 695 C C . TYR A 1 89 ? 12.687 -25.480 -14.072 1.00 81.25 89 TYR A C 1
ATOM 697 O O . TYR A 1 89 ? 12.511 -25.408 -12.859 1.00 81.25 89 TYR A O 1
ATOM 705 N N . ILE A 1 90 ? 12.285 -24.498 -14.886 1.00 76.56 90 ILE A N 1
ATOM 706 C CA . ILE A 1 90 ? 11.534 -23.330 -14.405 1.00 76.56 90 ILE A CA 1
ATOM 707 C C . ILE A 1 90 ? 10.166 -23.760 -13.870 1.00 76.56 90 ILE A C 1
ATOM 709 O O . ILE A 1 90 ? 9.713 -23.209 -12.869 1.00 76.56 90 ILE A O 1
ATOM 713 N N . ALA A 1 91 ? 9.491 -24.699 -14.533 1.00 71.88 91 ALA A N 1
ATOM 714 C CA . ALA A 1 91 ? 8.211 -25.224 -14.089 1.00 71.88 91 ALA A CA 1
ATOM 715 C C . ALA A 1 91 ? 8.367 -25.974 -12.763 1.00 71.88 91 ALA A C 1
ATOM 717 O O . ALA A 1 91 ? 7.656 -25.640 -11.825 1.00 71.88 91 ALA A O 1
ATOM 718 N N . GLU A 1 92 ? 9.340 -26.879 -12.645 1.00 69.44 92 GLU A N 1
ATOM 719 C CA . GLU A 1 92 ? 9.679 -27.600 -11.410 1.00 69.44 92 GLU A CA 1
ATOM 720 C C . GLU A 1 92 ? 10.029 -26.645 -10.262 1.00 69.44 92 GLU A C 1
ATOM 722 O O . GLU A 1 92 ? 9.487 -26.770 -9.169 1.00 69.44 92 GLU A O 1
ATOM 727 N N . GLN A 1 93 ? 10.843 -25.619 -10.523 1.00 64.88 93 GLN A N 1
ATOM 728 C CA . GLN A 1 93 ? 11.165 -24.568 -9.549 1.00 64.88 93 GLN A CA 1
ATOM 729 C C . GLN A 1 93 ? 9.953 -23.701 -9.175 1.00 64.88 93 GLN A C 1
ATOM 731 O O . GLN A 1 93 ? 9.893 -23.161 -8.074 1.00 64.88 93 GLN A O 1
ATOM 736 N N . ARG A 1 94 ? 8.972 -23.549 -10.075 1.00 62.75 94 ARG A N 1
ATOM 737 C CA . ARG A 1 94 ? 7.681 -22.914 -9.761 1.00 62.75 94 ARG A CA 1
ATOM 738 C C . ARG A 1 94 ? 6.754 -23.829 -8.971 1.00 62.75 94 ARG A C 1
ATOM 740 O O . ARG A 1 94 ? 5.877 -23.304 -8.297 1.00 62.75 94 ARG A O 1
ATOM 747 N N . VAL A 1 95 ? 6.963 -25.147 -8.996 1.00 55.56 95 VAL A N 1
ATOM 748 C CA . VAL A 1 95 ? 6.370 -26.091 -8.032 1.00 55.56 95 VAL A CA 1
ATOM 749 C C . VAL A 1 95 ? 7.156 -26.058 -6.708 1.00 55.56 95 VAL A C 1
ATOM 751 O O . VAL A 1 95 ? 7.368 -27.074 -6.055 1.00 55.56 95 VAL A O 1
ATOM 754 N N . ALA A 1 96 ? 7.607 -24.875 -6.284 1.00 58.50 96 ALA A N 1
ATOM 755 C CA . ALA A 1 96 ? 7.984 -24.651 -4.899 1.00 58.50 96 ALA A CA 1
ATOM 756 C C . ALA A 1 96 ? 6.708 -24.740 -4.054 1.00 58.50 96 ALA A C 1
ATOM 758 O O . ALA A 1 96 ? 5.686 -24.140 -4.399 1.00 58.50 96 ALA A O 1
ATOM 759 N N . SER A 1 97 ? 6.737 -25.504 -2.963 1.00 61.53 97 SER A N 1
ATOM 760 C CA . SER A 1 97 ? 5.603 -25.559 -2.047 1.00 61.53 97 SER A CA 1
ATOM 761 C C . SER A 1 97 ? 5.477 -24.199 -1.371 1.00 61.53 97 SER A C 1
ATOM 763 O O . SER A 1 97 ? 6.321 -23.807 -0.560 1.00 61.53 97 SER A O 1
ATOM 765 N N . GLU A 1 98 ? 4.443 -23.459 -1.752 1.00 75.44 98 GLU A N 1
ATOM 766 C CA . GLU A 1 98 ? 4.064 -22.223 -1.093 1.00 75.44 98 GLU A CA 1
ATOM 767 C C . GLU A 1 98 ? 3.327 -22.550 0.207 1.00 75.44 98 GLU A C 1
ATOM 769 O O . GLU A 1 98 ? 2.280 -23.201 0.206 1.00 75.44 98 GLU A O 1
ATOM 774 N N . THR A 1 99 ? 3.857 -22.069 1.325 1.00 77.06 99 THR A N 1
ATOM 775 C CA . THR A 1 99 ? 3.192 -22.151 2.622 1.00 77.06 99 THR A CA 1
ATOM 776 C C . THR A 1 99 ? 2.414 -20.865 2.840 1.00 77.06 99 THR A C 1
ATOM 778 O O . THR A 1 99 ? 2.991 -19.779 2.936 1.00 77.06 99 THR A O 1
ATOM 781 N N . HIS A 1 100 ? 1.093 -20.990 2.932 1.00 84.94 100 HIS A N 1
ATOM 782 C CA . HIS A 1 100 ? 0.177 -19.873 3.136 1.00 84.94 100 HIS A CA 1
ATOM 783 C C . HIS A 1 100 ? -0.387 -19.888 4.557 1.00 84.94 100 HIS A C 1
ATOM 785 O O . HIS A 1 100 ? -0.856 -20.921 5.032 1.00 84.94 100 HIS A O 1
ATOM 791 N N . LEU A 1 101 ? -0.397 -18.733 5.222 1.00 86.94 101 LEU A N 1
ATOM 792 C CA . LEU A 1 101 ? -1.221 -18.515 6.408 1.00 86.94 101 LEU A CA 1
ATOM 793 C C . LEU A 1 101 ? -2.616 -18.118 5.939 1.00 86.94 101 LEU A C 1
ATOM 795 O O . LEU A 1 101 ? -2.775 -17.041 5.366 1.00 86.94 101 LEU A O 1
ATOM 799 N N . CYS A 1 102 ? -3.608 -18.964 6.203 1.00 89.12 102 CYS A N 1
ATOM 800 C CA . CYS A 1 102 ? -5.016 -18.648 5.975 1.00 89.12 102 CYS A CA 1
ATOM 801 C C . CYS A 1 102 ? -5.618 -18.055 7.253 1.00 89.12 102 CYS A C 1
ATOM 803 O O . CYS A 1 102 ? -5.366 -18.549 8.351 1.00 89.12 102 CYS A O 1
ATOM 805 N N . PHE A 1 103 ? -6.376 -16.972 7.122 1.00 90.31 103 PHE A N 1
ATOM 806 C CA . PHE A 1 103 ? -6.951 -16.243 8.242 1.00 90.31 103 PHE A CA 1
ATOM 807 C C . PHE A 1 103 ? -8.307 -15.637 7.882 1.00 90.31 103 PHE A C 1
ATOM 809 O O . PHE A 1 103 ? -8.601 -15.274 6.741 1.00 90.31 103 PHE A O 1
ATOM 816 N N . GLY A 1 104 ? -9.130 -15.482 8.910 1.00 87.12 104 GLY A N 1
ATOM 817 C CA . GLY A 1 104 ? -10.479 -14.955 8.817 1.00 87.12 104 GLY A CA 1
ATOM 818 C C . GLY A 1 104 ? -11.014 -14.652 10.208 1.00 87.12 104 GLY A C 1
ATOM 819 O O . GLY A 1 104 ? -10.277 -14.656 11.191 1.00 87.12 104 GLY A O 1
ATOM 820 N N . MET A 1 105 ? -12.306 -14.374 10.291 1.00 86.62 105 MET A N 1
ATOM 821 C CA . MET A 1 105 ? -12.993 -14.214 11.567 1.00 86.62 105 MET A CA 1
ATOM 822 C C . MET A 1 105 ? -14.172 -15.167 11.617 1.00 86.62 105 MET A C 1
ATOM 824 O O . MET A 1 105 ? -14.877 -15.316 10.620 1.00 86.62 105 MET A O 1
ATOM 828 N N . TYR A 1 106 ? -14.406 -15.757 12.787 1.00 86.12 106 TYR A N 1
ATOM 829 C CA . TYR A 1 106 ? -15.626 -16.515 13.027 1.00 86.12 106 TYR A CA 1
ATOM 830 C C . TYR A 1 106 ? -16.866 -15.627 12.890 1.00 86.12 106 TYR A C 1
ATOM 832 O O . TYR A 1 106 ? -16.813 -14.403 13.064 1.00 86.12 106 TYR A O 1
ATOM 840 N N . GLU A 1 107 ? -17.995 -16.257 12.575 1.00 80.69 107 GLU A N 1
ATOM 841 C CA . GLU A 1 107 ? -19.275 -15.571 12.460 1.00 80.69 107 GLU A CA 1
ATOM 842 C C . GLU A 1 107 ? -19.631 -14.851 13.772 1.00 80.69 107 GLU A C 1
ATOM 844 O O . GLU A 1 107 ? -19.445 -15.375 14.867 1.00 80.69 107 GLU A O 1
ATOM 849 N N . GLY A 1 108 ? -20.098 -13.605 13.666 1.00 81.94 108 GLY A N 1
ATOM 850 C CA . GLY A 1 108 ? -20.436 -12.769 14.822 1.00 81.94 108 GLY A CA 1
ATOM 851 C C . GLY A 1 108 ? -19.246 -12.084 15.511 1.00 81.94 108 GLY A C 1
ATOM 852 O O . GLY A 1 108 ? -19.450 -11.053 16.155 1.00 81.94 108 GLY A O 1
ATOM 853 N N . CYS A 1 109 ? -18.010 -12.560 15.326 1.00 86.25 109 CYS A N 1
ATOM 854 C CA . CYS A 1 109 ? -16.817 -11.899 15.861 1.00 86.25 109 CYS A CA 1
ATOM 855 C C . CYS A 1 109 ? -16.529 -10.583 15.121 1.00 86.25 109 CYS A C 1
ATOM 857 O O . CYS A 1 109 ? -16.881 -10.412 13.949 1.00 86.25 109 CYS A O 1
ATOM 859 N N . ARG A 1 110 ? -15.881 -9.625 15.802 1.00 86.00 110 ARG A N 1
ATOM 860 C CA . ARG A 1 110 ? -15.488 -8.320 15.241 1.00 86.00 110 ARG A CA 1
ATOM 861 C C . ARG A 1 110 ? -14.143 -7.865 15.791 1.00 86.00 110 ARG A C 1
ATOM 863 O O . ARG A 1 110 ? -13.910 -7.968 16.984 1.00 86.00 110 ARG A O 1
ATOM 870 N N . ILE A 1 111 ? -13.314 -7.304 14.914 1.00 89.81 111 ILE A N 1
ATOM 871 C CA . ILE A 1 111 ? -12.132 -6.527 15.306 1.00 89.81 111 ILE A CA 1
ATOM 872 C C . ILE A 1 111 ? -12.602 -5.171 15.823 1.00 89.81 111 ILE A C 1
ATOM 874 O O . ILE A 1 111 ? -13.481 -4.547 15.213 1.00 89.81 111 ILE A O 1
ATOM 878 N N . THR A 1 112 ? -12.029 -4.738 16.938 1.00 92.44 112 THR A N 1
ATOM 879 C CA . THR A 1 112 ? -12.394 -3.500 17.624 1.00 92.44 112 THR A CA 1
ATOM 880 C C . THR A 1 112 ? -11.741 -2.287 16.967 1.00 92.44 112 THR A C 1
ATOM 882 O O . THR A 1 112 ? -10.793 -2.408 16.194 1.00 92.44 112 THR A O 1
ATOM 885 N N . ALA A 1 113 ? -12.248 -1.089 17.265 1.00 92.75 113 ALA A N 1
ATOM 886 C CA . ALA A 1 113 ? -11.622 0.149 16.804 1.00 92.75 113 ALA A CA 1
ATOM 887 C C . ALA A 1 113 ? -10.177 0.288 17.316 1.00 92.75 113 ALA A C 1
ATOM 889 O O . ALA A 1 113 ? -9.311 0.734 16.564 1.00 92.75 113 ALA A O 1
ATOM 890 N N . ASP A 1 114 ? -9.919 -0.134 18.554 1.00 94.31 114 ASP A N 1
ATOM 891 C CA . ASP A 1 114 ? -8.605 -0.020 19.187 1.00 94.31 114 ASP A CA 1
ATOM 892 C C . ASP A 1 114 ? -7.560 -0.904 18.503 1.00 94.31 114 ASP A C 1
ATOM 894 O O . ASP A 1 114 ? -6.421 -0.473 18.342 1.00 94.31 114 ASP A O 1
ATOM 898 N N . ASP A 1 115 ? -7.954 -2.072 17.988 1.00 94.25 115 ASP A N 1
ATOM 899 C CA . ASP A 1 115 ? -7.067 -2.931 17.194 1.00 94.25 115 ASP A CA 1
ATOM 900 C C . ASP A 1 115 ? -6.578 -2.213 15.925 1.00 94.25 115 ASP A C 1
ATOM 902 O O . ASP A 1 115 ? -5.384 -2.204 15.613 1.00 94.25 115 ASP A O 1
ATOM 906 N N . TYR A 1 116 ? -7.484 -1.544 15.199 1.00 94.31 116 TYR A N 1
ATOM 907 C CA . TYR A 1 116 ? -7.103 -0.770 14.013 1.00 94.31 116 TYR A CA 1
ATOM 908 C C . TYR A 1 116 ? -6.262 0.450 14.377 1.00 94.31 116 TYR A C 1
ATOM 910 O O . TYR A 1 116 ? -5.292 0.750 13.681 1.00 94.31 116 TYR A O 1
ATOM 918 N N . ILE A 1 117 ? -6.621 1.156 15.452 1.00 95.50 117 ILE A N 1
ATOM 919 C CA . ILE A 1 117 ? -5.851 2.305 15.936 1.00 95.50 117 ILE A CA 1
ATOM 920 C C . ILE A 1 117 ? -4.436 1.853 16.305 1.00 95.50 117 ILE A C 1
ATOM 922 O O . ILE A 1 117 ? -3.479 2.502 15.888 1.00 95.50 117 ILE A O 1
ATOM 926 N N . GLY A 1 118 ? -4.289 0.714 16.985 1.00 94.69 118 GLY A N 1
ATOM 927 C CA . GLY A 1 118 ? -3.002 0.101 17.307 1.00 94.69 118 GLY A CA 1
ATOM 928 C C . GLY A 1 118 ? -2.146 -0.108 16.060 1.00 94.69 118 GLY A C 1
ATOM 929 O O . GLY A 1 118 ? -1.033 0.416 15.980 1.00 94.69 118 GLY A O 1
ATOM 930 N N . VAL A 1 119 ? -2.697 -0.751 15.026 1.00 94.38 119 VAL A N 1
ATOM 931 C CA . VAL A 1 119 ? -1.989 -0.926 13.746 1.00 94.38 119 VAL A CA 1
ATOM 932 C C . VAL A 1 119 ? -1.620 0.420 13.115 1.00 94.38 119 VAL A C 1
ATOM 934 O O . VAL A 1 119 ? -0.472 0.619 12.725 1.00 94.38 119 VAL A O 1
ATOM 937 N N . MET A 1 120 ? -2.537 1.387 13.050 1.00 94.19 120 MET A N 1
ATOM 938 C CA . MET A 1 120 ? -2.242 2.706 12.473 1.00 94.19 120 MET A CA 1
ATOM 939 C C . MET A 1 120 ? -1.138 3.440 13.244 1.00 94.19 120 MET A C 1
ATOM 941 O O . MET A 1 120 ? -0.257 4.042 12.634 1.00 94.19 120 MET A O 1
ATOM 945 N N . THR A 1 121 ? -1.128 3.364 14.573 1.00 95.81 121 THR A N 1
ATOM 946 C CA . THR A 1 121 ? -0.052 3.966 15.372 1.00 95.81 121 THR A CA 1
ATOM 947 C C . THR A 1 121 ? 1.299 3.298 15.120 1.00 95.81 121 THR A C 1
ATOM 949 O O . THR A 1 121 ? 2.300 4.000 14.990 1.00 95.81 121 THR A O 1
ATOM 952 N N . SER A 1 122 ? 1.332 1.974 14.916 1.00 93.12 122 SER A N 1
ATOM 953 C CA . SER A 1 122 ? 2.556 1.254 14.529 1.00 93.12 122 SER A CA 1
ATOM 954 C C . SER A 1 122 ? 3.105 1.679 13.158 1.00 93.12 122 SER A C 1
ATOM 956 O O . SER A 1 122 ? 4.311 1.631 12.929 1.00 93.12 122 SER A O 1
ATOM 958 N N . LEU A 1 123 ? 2.236 2.175 12.267 1.00 91.38 123 LEU A N 1
ATOM 959 C CA . LEU A 1 123 ? 2.604 2.742 10.963 1.00 91.38 123 LEU A CA 1
ATOM 960 C C . LEU A 1 123 ? 3.083 4.205 11.047 1.00 91.38 123 LEU A C 1
ATOM 962 O O . LEU A 1 123 ? 3.381 4.811 10.017 1.00 91.38 123 LEU A O 1
ATOM 966 N N . GLY A 1 124 ? 3.157 4.782 12.250 1.00 93.75 124 GLY A N 1
ATOM 967 C CA . GLY A 1 124 ? 3.673 6.130 12.495 1.00 93.75 124 GLY A CA 1
ATOM 968 C C . GLY A 1 124 ? 2.611 7.228 12.593 1.00 93.75 124 GLY A C 1
ATOM 969 O O . GLY A 1 124 ? 2.964 8.404 12.684 1.00 93.75 124 GLY A O 1
ATOM 970 N N . PHE A 1 125 ? 1.316 6.891 12.597 1.00 94.19 125 PHE A N 1
ATOM 971 C CA . PHE A 1 125 ? 0.275 7.873 12.907 1.00 94.19 125 PHE A CA 1
ATOM 972 C C . PHE A 1 125 ? 0.258 8.192 14.406 1.00 94.19 125 PHE A C 1
ATOM 974 O O . PHE A 1 125 ? 0.411 7.311 15.248 1.00 94.19 125 PHE A O 1
ATOM 981 N N . THR A 1 126 ? -0.013 9.448 14.764 1.00 97.25 126 THR A N 1
ATOM 982 C CA . THR A 1 126 ? -0.377 9.758 16.152 1.00 97.25 126 THR A CA 1
ATOM 983 C C . THR A 1 126 ? -1.747 9.168 16.468 1.00 97.25 126 THR A C 1
ATOM 985 O O . THR A 1 126 ? -2.602 9.073 15.586 1.00 97.25 126 THR A O 1
ATOM 988 N N . GLU A 1 127 ? -1.997 8.824 17.730 1.00 95.75 127 GLU A N 1
ATOM 989 C CA . GLU A 1 127 ? -3.274 8.238 18.156 1.00 95.75 127 GLU A CA 1
ATOM 990 C C . GLU A 1 127 ? -4.478 9.122 17.782 1.00 95.75 127 GLU A C 1
ATOM 992 O O . GLU A 1 127 ? -5.480 8.636 17.260 1.00 95.75 127 GLU A O 1
ATOM 997 N N . ALA A 1 128 ? -4.354 10.442 17.960 1.00 96.31 128 ALA A N 1
ATOM 998 C CA . ALA A 1 128 ? -5.381 11.403 17.560 1.00 96.31 128 ALA A CA 1
ATOM 999 C C . ALA A 1 128 ? -5.664 11.361 16.047 1.00 96.31 128 ALA A C 1
ATOM 1001 O O . ALA A 1 128 ? -6.820 11.410 15.622 1.00 96.31 128 ALA A O 1
ATOM 1002 N N . THR A 1 129 ? -4.618 11.231 15.226 1.00 95.50 129 THR A N 1
ATOM 1003 C CA . THR A 1 129 ? -4.758 11.124 13.767 1.00 95.50 129 THR A CA 1
ATOM 1004 C C . THR A 1 129 ? -5.375 9.786 13.371 1.00 95.50 129 THR A C 1
ATOM 1006 O O . THR A 1 129 ? -6.275 9.756 12.535 1.00 95.50 129 THR A O 1
ATOM 1009 N N . ALA A 1 130 ? -4.946 8.691 14.003 1.00 95.31 130 ALA A N 1
ATOM 1010 C CA . ALA A 1 130 ? -5.494 7.357 13.778 1.00 95.31 130 ALA A CA 1
ATOM 1011 C C . ALA A 1 130 ? -6.995 7.304 14.103 1.00 95.31 130 ALA A C 1
ATOM 1013 O O . ALA A 1 130 ? -7.787 6.887 13.261 1.00 95.31 130 ALA A O 1
ATOM 1014 N N . LYS A 1 131 ? -7.406 7.831 15.264 1.00 95.56 131 LYS A N 1
ATOM 1015 C CA . LYS A 1 131 ? -8.819 7.939 15.671 1.00 95.56 131 LYS A CA 1
ATOM 1016 C C . LYS A 1 131 ? -9.657 8.738 14.676 1.00 95.56 131 LYS A C 1
ATOM 1018 O O . LYS A 1 131 ? -10.787 8.358 14.382 1.00 95.56 131 LYS A O 1
ATOM 1023 N N . LYS A 1 132 ? -9.101 9.824 14.133 1.00 95.50 132 LYS A N 1
ATOM 1024 C CA . LYS A 1 132 ? -9.782 10.658 13.136 1.00 95.50 132 LYS A CA 1
ATOM 1025 C C . LYS A 1 132 ? -9.936 9.956 11.784 1.00 95.50 132 LYS A C 1
ATOM 1027 O O . LYS A 1 132 ? -10.980 10.084 11.158 1.00 95.50 132 LYS A O 1
ATOM 1032 N N . LEU A 1 133 ? -8.907 9.244 11.327 1.00 92.00 133 LEU A N 1
ATOM 1033 C CA . LEU A 1 133 ? -8.887 8.591 10.011 1.00 92.00 133 LEU A CA 1
ATOM 1034 C C . LEU A 1 133 ? -9.618 7.245 9.988 1.00 92.00 133 LEU A C 1
ATOM 1036 O O . LEU A 1 133 ? -10.100 6.830 8.934 1.00 92.00 133 LEU A O 1
ATOM 1040 N N . TYR A 1 134 ? -9.696 6.564 11.132 1.00 93.06 134 TYR A N 1
ATOM 1041 C CA . TYR A 1 134 ? -10.279 5.231 11.254 1.00 93.06 134 TYR A CA 1
ATOM 1042 C C . TYR A 1 134 ? -11.665 5.090 10.587 1.00 93.06 134 TYR A C 1
ATOM 1044 O O . TYR A 1 134 ? -11.821 4.167 9.779 1.00 93.06 134 TYR A O 1
ATOM 1052 N N . PRO A 1 135 ? -12.657 5.974 10.840 1.00 93.31 135 PRO A N 1
ATOM 1053 C CA . PRO A 1 135 ? -13.991 5.828 10.259 1.00 93.31 135 PRO A CA 1
ATOM 1054 C C . PRO A 1 135 ? -13.969 5.850 8.727 1.00 93.31 135 PRO A C 1
ATOM 1056 O O . PRO A 1 135 ? -14.508 4.946 8.089 1.00 93.31 135 PRO A O 1
ATOM 1059 N N . GLU A 1 136 ? -13.272 6.824 8.138 1.00 92.06 136 GLU A N 1
ATOM 1060 C CA . GLU A 1 136 ? -13.188 6.980 6.682 1.00 92.06 136 GLU A CA 1
ATOM 1061 C C . GLU A 1 136 ? -12.484 5.788 6.029 1.00 92.06 136 GLU A C 1
ATOM 1063 O O . GLU A 1 136 ? -12.938 5.247 5.017 1.00 92.06 136 GLU A O 1
ATOM 1068 N N . LEU A 1 137 ? -11.384 5.336 6.633 1.00 89.06 137 LEU A N 1
ATOM 1069 C CA . LEU A 1 137 ? -10.612 4.216 6.116 1.00 89.06 137 LEU A CA 1
ATOM 1070 C C . LEU A 1 137 ? -11.433 2.918 6.131 1.00 89.06 137 LEU A C 1
ATOM 1072 O O . LEU A 1 137 ? -11.414 2.153 5.161 1.00 89.06 137 LEU A O 1
ATOM 1076 N N . MET A 1 138 ? -12.193 2.684 7.204 1.00 90.69 138 MET A N 1
ATOM 1077 C CA . MET A 1 138 ? -13.075 1.525 7.310 1.00 90.69 138 MET A CA 1
ATOM 1078 C C . MET A 1 138 ? -14.245 1.588 6.334 1.00 90.69 138 MET A C 1
ATOM 1080 O O . MET A 1 138 ? -14.593 0.560 5.753 1.00 90.69 138 MET A O 1
ATOM 1084 N N . ASP A 1 139 ? -14.826 2.761 6.097 1.00 90.00 139 ASP A N 1
ATOM 1085 C CA . ASP A 1 139 ? -15.894 2.919 5.108 1.00 90.00 139 ASP A CA 1
ATOM 1086 C C . ASP A 1 139 ? -15.402 2.573 3.696 1.00 90.00 139 ASP A C 1
ATOM 1088 O O . ASP A 1 139 ? -16.058 1.822 2.964 1.00 90.00 139 ASP A O 1
ATOM 1092 N N . ILE A 1 140 ? -14.199 3.025 3.327 1.00 87.38 140 ILE A N 1
ATOM 1093 C CA . ILE A 1 140 ? -13.570 2.648 2.054 1.00 87.38 140 ILE A CA 1
ATOM 1094 C C . ILE A 1 140 ? -13.293 1.140 2.021 1.00 87.38 140 ILE A C 1
ATOM 1096 O O . ILE A 1 140 ? -13.608 0.482 1.026 1.00 87.38 140 ILE A O 1
ATOM 1100 N N . SER A 1 141 ? -12.733 0.580 3.097 1.00 85.56 141 SER A N 1
ATOM 1101 C CA . SER A 1 141 ? -12.407 -0.847 3.182 1.00 85.56 141 SER A CA 1
ATOM 1102 C C . SER A 1 141 ? -13.653 -1.724 3.001 1.00 85.56 141 SER A C 1
ATOM 1104 O O . SER A 1 141 ? -13.651 -2.628 2.162 1.00 85.56 141 SER A O 1
ATOM 1106 N N . ARG A 1 142 ? -14.772 -1.400 3.668 1.00 85.06 142 ARG A N 1
ATOM 1107 C CA . ARG A 1 142 ? -16.060 -2.104 3.511 1.00 85.06 142 ARG A CA 1
ATOM 1108 C C . ARG A 1 142 ? -16.613 -2.000 2.090 1.00 85.06 142 ARG A C 1
ATOM 1110 O O . ARG A 1 142 ? -17.097 -2.992 1.548 1.00 85.06 142 ARG A O 1
ATOM 1117 N N . ASN A 1 143 ? -16.516 -0.828 1.464 1.00 84.38 143 ASN A N 1
ATOM 1118 C CA . ASN A 1 143 ? -16.968 -0.626 0.085 1.00 84.38 143 ASN A CA 1
ATOM 1119 C C . ASN A 1 143 ? -16.145 -1.427 -0.935 1.00 84.38 143 ASN A C 1
ATOM 1121 O O . ASN A 1 143 ? -16.672 -1.836 -1.971 1.00 84.38 143 ASN A O 1
ATOM 1125 N N . LEU A 1 144 ? -14.859 -1.654 -0.657 1.00 81.25 144 LEU A N 1
ATOM 1126 C CA . LEU A 1 144 ? -13.999 -2.518 -1.466 1.00 81.25 144 LEU A CA 1
ATOM 1127 C C . LEU A 1 144 ? -14.267 -4.003 -1.195 1.00 81.25 144 LEU A C 1
ATOM 1129 O O . LEU A 1 144 ? -14.291 -4.786 -2.141 1.00 81.25 144 LEU A O 1
ATOM 1133 N N . ALA A 1 145 ? -14.504 -4.376 0.064 1.00 78.00 145 ALA A N 1
ATOM 1134 C CA . ALA A 1 145 ? -14.802 -5.747 0.466 1.00 78.00 145 ALA A CA 1
ATOM 1135 C C . ALA A 1 145 ? -16.148 -6.236 -0.088 1.00 78.00 145 ALA A C 1
ATOM 1137 O O . ALA A 1 145 ? -16.204 -7.325 -0.628 1.00 78.00 145 ALA A O 1
ATOM 1138 N N . ARG A 1 146 ? -17.211 -5.418 -0.098 1.00 70.06 146 ARG A N 1
ATOM 1139 C CA . ARG A 1 146 ? -18.510 -5.791 -0.710 1.00 70.06 146 ARG A CA 1
ATOM 1140 C C . ARG A 1 146 ? -18.429 -6.155 -2.199 1.00 70.06 146 ARG A C 1
ATOM 1142 O O . ARG A 1 146 ? -19.364 -6.731 -2.736 1.00 70.06 146 ARG A O 1
ATOM 1149 N N . LYS A 1 147 ? -17.340 -5.787 -2.878 1.00 62.16 147 LYS A N 1
ATOM 1150 C CA . LYS A 1 147 ? -17.093 -6.119 -4.288 1.00 62.16 147 LYS A CA 1
ATOM 1151 C C . LYS A 1 147 ? -16.305 -7.418 -4.475 1.00 62.16 147 LYS A C 1
ATOM 1153 O O . LYS A 1 147 ? -16.095 -7.817 -5.616 1.00 62.16 147 LYS A O 1
ATOM 1158 N N . ARG A 1 148 ? -15.810 -8.025 -3.393 1.00 63.00 148 ARG A N 1
ATOM 1159 C CA . ARG A 1 148 ? -14.972 -9.227 -3.382 1.00 63.00 148 ARG A CA 1
ATOM 1160 C C . ARG A 1 148 ? -15.517 -10.156 -2.305 1.00 63.00 148 ARG A C 1
ATOM 1162 O O . ARG A 1 148 ? -15.319 -9.890 -1.126 1.00 63.00 148 ARG A O 1
ATOM 1169 N N . ASP A 1 149 ? -16.232 -11.192 -2.714 1.00 56.47 149 ASP A N 1
ATOM 1170 C CA . ASP A 1 149 ? -16.944 -12.133 -1.842 1.00 56.47 149 ASP A CA 1
ATOM 1171 C C . ASP A 1 149 ? -15.966 -13.059 -1.081 1.00 56.47 149 ASP A C 1
ATOM 1173 O O . ASP A 1 149 ? -15.891 -14.259 -1.306 1.00 56.47 149 ASP A O 1
ATOM 1177 N N . GLU A 1 150 ? -15.104 -12.475 -0.245 1.00 59.44 150 GLU A N 1
ATOM 1178 C CA . GLU A 1 150 ? -13.960 -13.147 0.378 1.00 59.44 150 GLU A CA 1
ATOM 1179 C C . GLU A 1 150 ? -14.115 -13.134 1.905 1.00 59.44 150 GLU A C 1
ATOM 1181 O O . GLU A 1 150 ? -13.800 -12.136 2.566 1.00 59.44 150 GLU A O 1
ATOM 1186 N N . VAL A 1 151 ? -14.612 -14.253 2.445 1.00 65.12 151 VAL A N 1
ATOM 1187 C CA . VAL A 1 151 ? -14.771 -14.521 3.889 1.00 65.12 151 VAL A CA 1
ATOM 1188 C C . VAL A 1 151 ? -13.433 -14.909 4.535 1.00 65.12 151 VAL A C 1
ATOM 1190 O O . VAL A 1 151 ? -13.134 -14.485 5.652 1.00 65.12 151 VAL A O 1
ATOM 1193 N N . GLU A 1 152 ? -12.599 -15.643 3.798 1.00 76.81 152 GLU A N 1
ATOM 1194 C CA . GLU A 1 152 ? -11.270 -16.107 4.204 1.00 76.81 152 GLU A CA 1
ATOM 1195 C C . GLU A 1 152 ? -10.197 -15.523 3.276 1.00 76.81 152 GLU A C 1
ATOM 1197 O O . GLU A 1 152 ? -10.443 -15.266 2.093 1.00 76.81 152 GLU A O 1
ATOM 1202 N N . ARG A 1 153 ? -9.011 -15.253 3.827 1.00 81.81 153 ARG A N 1
ATOM 1203 C CA . ARG A 1 153 ? -7.861 -14.711 3.096 1.00 81.81 153 ARG A CA 1
ATOM 1204 C C . ARG A 1 153 ? -6.606 -15.488 3.421 1.00 81.81 153 ARG A C 1
ATOM 1206 O O . ARG A 1 153 ? -6.515 -16.105 4.475 1.00 81.81 153 ARG A O 1
ATOM 1213 N N . SER A 1 154 ? -5.622 -15.400 2.538 1.00 84.00 154 SER A N 1
ATOM 1214 C CA . SER A 1 154 ? -4.307 -15.974 2.772 1.00 84.00 154 SER A CA 1
ATOM 1215 C C . SER A 1 154 ? -3.181 -14.987 2.483 1.00 84.00 154 SER A C 1
ATOM 1217 O O . SER A 1 154 ? -3.317 -14.079 1.658 1.00 84.00 154 SER A O 1
ATOM 1219 N N . ILE A 1 155 ? -2.060 -15.171 3.180 1.00 85.00 155 ILE A N 1
ATOM 1220 C CA . ILE A 1 155 ? -0.773 -14.547 2.863 1.00 85.00 155 ILE A CA 1
ATOM 1221 C C . ILE A 1 155 ? 0.306 -15.624 2.749 1.00 85.00 155 ILE A C 1
ATOM 1223 O O . ILE A 1 155 ? 0.344 -16.562 3.545 1.00 85.00 155 ILE A O 1
ATOM 1227 N N . LEU A 1 156 ? 1.207 -15.469 1.780 1.00 83.56 156 LEU A N 1
ATOM 1228 C CA . LEU A 1 156 ? 2.386 -16.320 1.639 1.00 83.56 156 LEU A CA 1
ATOM 1229 C C . LEU A 1 156 ? 3.349 -16.056 2.806 1.00 83.56 156 LEU A C 1
ATOM 1231 O O . LEU A 1 156 ? 3.771 -14.916 3.004 1.00 83.56 156 LEU A O 1
ATOM 1235 N N . ILE A 1 157 ? 3.707 -17.098 3.557 1.00 87.56 157 ILE A N 1
ATOM 1236 C CA . ILE A 1 157 ? 4.632 -17.022 4.704 1.00 87.56 157 ILE A CA 1
ATOM 1237 C C . ILE A 1 157 ? 5.909 -17.850 4.514 1.00 87.56 157 ILE A C 1
ATOM 1239 O O . ILE A 1 157 ? 6.829 -17.751 5.321 1.00 87.56 157 ILE A O 1
ATOM 1243 N N . GLY A 1 158 ? 5.994 -18.640 3.444 1.00 76.56 158 GLY A N 1
ATOM 1244 C CA . GLY A 1 158 ? 7.195 -19.387 3.093 1.00 76.56 158 GLY A CA 1
ATOM 1245 C C . GLY A 1 158 ? 7.105 -19.985 1.697 1.00 76.56 158 GLY A C 1
ATOM 1246 O O . GLY A 1 158 ? 6.015 -20.241 1.192 1.00 76.56 158 GLY A O 1
ATOM 1247 N N . SER A 1 159 ? 8.257 -20.209 1.078 1.00 72.06 159 SER A N 1
ATOM 1248 C CA . SER A 1 159 ? 8.380 -20.947 -0.177 1.00 72.06 159 SER A CA 1
ATOM 1249 C C . SER A 1 159 ? 9.585 -21.872 -0.063 1.00 72.06 159 SER A C 1
ATOM 1251 O O . SER A 1 159 ? 10.713 -21.386 0.046 1.00 72.06 159 SER A O 1
ATOM 1253 N N . GLU A 1 160 ? 9.358 -23.183 -0.068 1.00 59.62 160 GLU A N 1
ATOM 1254 C CA . GLU A 1 160 ? 10.436 -24.174 -0.128 1.00 59.62 160 GLU A CA 1
ATOM 1255 C C . GLU A 1 160 ? 10.552 -24.733 -1.543 1.00 59.62 160 GLU A C 1
ATOM 1257 O O . GLU A 1 160 ? 9.574 -25.176 -2.145 1.00 59.62 160 GLU A O 1
ATOM 1262 N N . ILE A 1 161 ? 11.773 -24.711 -2.071 1.00 54.91 161 ILE A N 1
ATOM 1263 C CA . ILE A 1 161 ? 12.123 -25.380 -3.319 1.00 54.91 161 ILE A CA 1
ATOM 1264 C C . ILE A 1 161 ? 12.526 -26.809 -2.942 1.00 54.91 161 ILE A C 1
ATOM 1266 O O . ILE A 1 161 ? 13.579 -27.010 -2.334 1.00 54.91 161 ILE A O 1
ATOM 1270 N N . TYR A 1 162 ? 11.712 -27.808 -3.290 1.00 46.50 162 TYR A N 1
ATOM 1271 C CA . TYR A 1 162 ? 12.151 -29.201 -3.207 1.00 46.50 162 TYR A CA 1
ATOM 1272 C C . TYR A 1 162 ? 13.126 -29.485 -4.355 1.00 46.50 162 TYR A C 1
ATOM 1274 O O . TYR A 1 162 ? 12.745 -29.477 -5.521 1.00 46.50 162 TYR A O 1
ATOM 1282 N N . GLY A 1 163 ? 14.393 -29.728 -4.018 1.00 46.53 163 GLY A N 1
ATOM 1283 C CA . GLY A 1 163 ? 15.424 -30.124 -4.977 1.00 46.53 163 GLY A CA 1
ATOM 1284 C C . GLY A 1 163 ? 16.815 -30.104 -4.351 1.00 46.53 163 GLY A C 1
ATOM 1285 O O . GLY A 1 163 ? 17.503 -29.087 -4.409 1.00 46.53 163 GLY A O 1
ATOM 1286 N N . LYS A 1 164 ? 17.199 -31.218 -3.721 1.00 35.75 164 LYS A N 1
ATOM 1287 C CA . LYS A 1 164 ? 18.608 -31.593 -3.541 1.00 35.75 164 LYS A CA 1
ATOM 1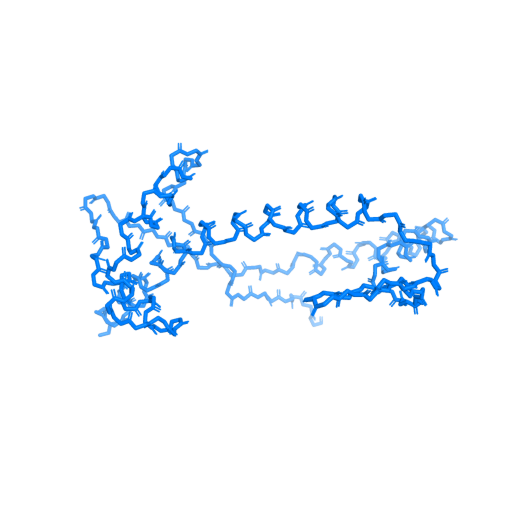288 C C . LYS A 1 164 ? 19.093 -32.301 -4.796 1.00 35.75 164 LYS A C 1
ATOM 1290 O O . LYS A 1 164 ? 18.287 -33.092 -5.333 1.00 35.75 164 LYS A O 1
#

Sequence (164 aa):
MTEDLERKIIEIIATDRIDKPISSMSGKLKRSKPKLAKTIELAPGNSFEGERTYARVETSNRDKARGMRGGINKFIENYPREGAILEGYIAEQRVASETHLCFGMYEGCRITADDYIGVMTSLGFTEATAKKLYPELMDISRNLARKRDEVERSILIGSEIYGK

Foldseek 3Di:
DVVVVVLVLLLVVLVVLLVVVVVVVVVVCVVVVVVVVVPPPADAPDKDDDPPDIDHHHDDPDPPPPCPVVVLVVCCVVPVVVSVVVVVVVVLQVPFDFDKDKGADPPPDDRDLVSNLVSVVVVPDDSVRSVVCSVVSNVSSVVVVVVPVDRMDIDGPDTGRPDD

pLDDT: mean 83.64, std 12.91, range [35.75, 97.25]